Protein AF-A0A7W1ISZ3-F1 (afdb_monomer_lite)

pLDDT: mean 82.24, std 11.63, range [43.19, 93.12]

Sequence (100 aa):
MFELALLLGPGGALLWCLWEWRARRRFLERLTGSSCMFCRASFADATSEYLGGVSRAQRQGLDRFQRRFARYQVVCGDCGAVNICTVDGVAFRAYLPREE

Radius of gyration: 16.03 Å; chains: 1; bounding box: 38×30×45 Å

Structure (mmCIF, N/CA/C/O backbone):
data_AF-A0A7W1ISZ3-F1
#
_entry.id   AF-A0A7W1ISZ3-F1
#
loop_
_atom_site.group_PDB
_atom_site.id
_atom_site.type_symbol
_atom_site.label_atom_id
_atom_site.label_alt_id
_atom_site.label_comp_id
_atom_site.label_asym_id
_atom_site.label_entity_id
_atom_site.label_seq_id
_atom_site.pdbx_PDB_ins_code
_atom_site.Cartn_x
_atom_site.Cartn_y
_atom_site.Cartn_z
_atom_site.occupancy
_atom_site.B_iso_or_equiv
_atom_site.auth_seq_id
_atom_site.auth_comp_id
_atom_site.auth_asym_id
_atom_site.auth_atom_id
_atom_site.pdbx_PDB_model_num
ATOM 1 N N . MET A 1 1 ? -0.290 14.109 -19.814 1.00 54.97 1 MET A N 1
ATOM 2 C CA . MET A 1 1 ? 1.190 14.120 -19.694 1.00 54.97 1 MET A CA 1
ATOM 3 C C . MET A 1 1 ? 1.906 13.291 -20.765 1.00 54.97 1 MET A C 1
ATOM 5 O O . MET A 1 1 ? 3.074 13.557 -20.998 1.00 54.97 1 MET A O 1
ATOM 9 N N . PHE A 1 2 ? 1.232 12.360 -21.458 1.00 49.75 2 PHE A N 1
ATOM 10 C CA . PHE A 1 2 ? 1.796 11.596 -22.587 1.00 49.75 2 PHE A CA 1
ATOM 11 C C . PHE A 1 2 ? 2.346 12.470 -23.736 1.00 49.75 2 PHE A C 1
ATOM 13 O O . PHE A 1 2 ? 3.321 12.098 -24.380 1.00 49.75 2 PHE A O 1
ATOM 20 N N . GLU A 1 3 ? 1.770 13.655 -23.958 1.00 49.06 3 GLU A N 1
ATOM 21 C CA . GLU A 1 3 ? 2.146 14.534 -25.077 1.00 49.06 3 GLU A CA 1
ATOM 22 C C . GLU A 1 3 ? 3.542 15.167 -24.949 1.00 49.06 3 GLU A C 1
ATOM 24 O O . GLU A 1 3 ? 4.163 15.484 -25.959 1.00 49.06 3 GLU A O 1
ATOM 29 N N . LEU A 1 4 ? 4.092 15.292 -23.734 1.00 52.22 4 LEU A N 1
ATOM 30 C CA . LEU A 1 4 ? 5.420 15.888 -23.529 1.00 52.22 4 LEU A CA 1
ATOM 31 C C . LEU A 1 4 ? 6.570 14.911 -23.832 1.00 52.22 4 LEU A C 1
ATOM 33 O O . LEU A 1 4 ? 7.659 15.342 -24.199 1.00 52.22 4 LEU A O 1
ATOM 37 N N . ALA A 1 5 ? 6.333 13.599 -23.719 1.00 51.59 5 ALA A N 1
ATOM 38 C CA . ALA A 1 5 ? 7.346 12.576 -23.993 1.00 51.59 5 ALA A CA 1
ATOM 39 C C . ALA A 1 5 ? 7.609 12.386 -25.500 1.00 51.59 5 ALA A C 1
ATOM 41 O O . ALA A 1 5 ? 8.716 12.017 -25.889 1.00 51.59 5 ALA A O 1
ATOM 42 N N . LEU A 1 6 ? 6.620 12.689 -26.348 1.00 52.44 6 LEU A N 1
ATOM 43 C CA . LEU A 1 6 ? 6.726 12.611 -27.811 1.00 52.44 6 LEU A CA 1
ATOM 44 C C . LEU A 1 6 ? 7.605 13.721 -28.416 1.00 52.44 6 LEU A C 1
ATOM 46 O O . LEU A 1 6 ? 8.202 13.516 -29.470 1.00 52.44 6 LEU A O 1
ATOM 50 N N . LEU A 1 7 ? 7.748 14.862 -27.733 1.00 55.84 7 LEU A N 1
ATOM 51 C CA . LEU A 1 7 ? 8.516 16.023 -28.207 1.00 55.84 7 LEU A CA 1
ATOM 52 C C . LEU A 1 7 ? 10.048 15.845 -28.149 1.00 55.84 7 LEU A C 1
ATOM 54 O O . LEU A 1 7 ? 10.769 16.618 -28.771 1.00 55.84 7 LEU A O 1
ATOM 58 N N . LEU A 1 8 ? 10.560 14.831 -27.439 1.00 59.09 8 LEU A N 1
ATOM 59 C CA . LEU A 1 8 ? 12.001 14.602 -27.209 1.00 59.09 8 LEU A CA 1
ATOM 60 C C . LEU A 1 8 ? 12.574 13.392 -27.978 1.00 59.09 8 LEU A C 1
ATOM 62 O O . LEU A 1 8 ? 13.724 13.002 -27.765 1.00 59.09 8 LEU A O 1
ATOM 66 N N . GLY A 1 9 ? 11.790 12.785 -28.876 1.00 71.25 9 GLY A N 1
ATOM 67 C CA . GLY A 1 9 ? 12.204 11.610 -29.647 1.00 71.25 9 GLY A CA 1
ATOM 68 C C . GLY A 1 9 ? 12.325 10.324 -28.804 1.00 71.25 9 GLY A C 1
ATOM 69 O O . GLY A 1 9 ? 11.878 10.278 -27.654 1.00 71.25 9 GLY A O 1
ATOM 70 N N . PRO A 1 10 ? 12.932 9.247 -29.343 1.00 73.00 10 PRO A N 1
ATOM 71 C CA . PRO A 1 10 ? 12.968 7.929 -28.693 1.00 73.00 10 PRO A CA 1
ATOM 72 C C . PRO A 1 10 ? 13.671 7.933 -27.324 1.00 73.00 10 PRO A C 1
ATOM 74 O O . PRO A 1 10 ? 13.336 7.127 -26.456 1.00 73.00 10 PRO A O 1
ATOM 77 N N . GLY A 1 11 ? 14.596 8.871 -27.088 1.00 75.12 11 GLY A N 1
ATOM 78 C CA . GLY A 1 11 ? 15.260 9.041 -25.792 1.00 75.12 11 GLY A CA 1
ATOM 79 C C . GLY A 1 11 ? 14.315 9.504 -24.676 1.00 75.12 11 GLY A C 1
ATOM 80 O O . GLY A 1 11 ? 14.413 9.012 -23.553 1.00 75.12 11 GLY A O 1
ATOM 81 N N . GLY A 1 12 ? 13.357 10.386 -24.983 1.00 78.50 12 GLY A N 1
ATOM 82 C CA . GLY A 1 12 ? 12.343 10.834 -24.023 1.00 78.50 12 GLY A CA 1
ATOM 83 C C . GLY A 1 12 ? 11.411 9.701 -23.591 1.00 78.50 12 GLY A C 1
ATOM 84 O O . GLY A 1 12 ? 11.154 9.528 -22.399 1.00 78.50 12 GLY A O 1
ATOM 85 N N . ALA A 1 13 ? 10.981 8.870 -24.544 1.00 79.94 13 ALA A N 1
ATOM 86 C CA . ALA A 1 13 ? 10.161 7.692 -24.266 1.00 79.94 13 ALA A CA 1
ATOM 87 C C . ALA A 1 13 ? 10.901 6.653 -23.402 1.00 79.94 13 ALA A C 1
ATOM 89 O O . ALA A 1 13 ? 10.333 6.136 -22.442 1.00 79.94 13 ALA A O 1
ATOM 90 N N . LEU A 1 14 ? 12.182 6.383 -23.680 1.00 84.38 14 LEU A N 1
ATOM 91 C CA . LEU A 1 14 ? 12.991 5.455 -22.877 1.00 84.38 14 LEU A CA 1
ATOM 92 C C . LEU A 1 14 ? 13.212 5.959 -21.445 1.00 84.38 14 LEU A C 1
ATOM 94 O O . LEU A 1 14 ? 13.089 5.180 -20.498 1.00 84.38 14 LEU A O 1
ATOM 98 N N . LEU A 1 15 ? 13.495 7.254 -21.268 1.00 87.12 15 LEU A N 1
ATOM 99 C CA . LEU A 1 15 ? 13.619 7.866 -19.942 1.00 87.12 15 LEU A CA 1
ATOM 100 C C . LEU A 1 15 ? 12.304 7.797 -19.160 1.00 87.12 15 LEU A C 1
ATOM 102 O O . LEU A 1 15 ? 12.324 7.496 -17.967 1.00 87.12 15 LEU A O 1
ATOM 106 N N . TRP A 1 16 ? 11.168 8.014 -19.828 1.00 83.12 16 TRP A N 1
ATOM 107 C CA . TRP A 1 16 ? 9.846 7.854 -19.226 1.00 83.12 16 TRP A CA 1
ATOM 108 C C . TRP A 1 16 ? 9.591 6.408 -18.781 1.00 83.12 16 TRP A C 1
ATOM 110 O O . TRP A 1 16 ? 9.227 6.178 -17.630 1.00 83.12 16 TRP A O 1
ATOM 120 N N . CYS A 1 17 ? 9.866 5.423 -19.641 1.00 86.75 17 CYS A N 1
ATOM 121 C CA . CYS A 1 17 ? 9.738 4.005 -19.296 1.00 86.75 17 CYS A CA 1
ATOM 122 C C . CYS A 1 17 ? 10.629 3.610 -18.107 1.00 86.75 17 CYS A C 1
ATOM 124 O O . CYS A 1 17 ? 10.181 2.893 -17.213 1.00 86.75 17 CYS A O 1
ATOM 126 N N . LEU A 1 18 ? 11.875 4.095 -18.060 1.00 87.69 18 LEU A N 1
ATOM 127 C CA . LEU A 1 18 ? 12.780 3.874 -16.927 1.00 87.69 18 LEU A CA 1
ATOM 128 C C . LEU A 1 18 ? 12.259 4.519 -15.639 1.00 87.69 18 LEU A C 1
ATOM 130 O O . LEU A 1 18 ? 12.383 3.933 -14.560 1.00 87.69 18 LEU A O 1
ATOM 134 N N . TRP A 1 19 ? 11.681 5.715 -15.742 1.00 87.88 19 TRP A N 1
ATOM 135 C CA . TRP A 1 19 ? 11.087 6.417 -14.611 1.00 87.88 19 TRP A CA 1
ATOM 136 C C . TRP A 1 19 ? 9.869 5.668 -14.058 1.00 87.88 19 TRP A C 1
ATOM 138 O O . TRP A 1 19 ? 9.845 5.378 -12.861 1.00 87.88 19 TRP A O 1
ATOM 148 N N . GLU A 1 20 ? 8.926 5.272 -14.917 1.00 84.81 20 GLU A N 1
ATOM 149 C CA . GLU A 1 20 ? 7.754 4.457 -14.558 1.00 84.81 20 GLU A CA 1
ATOM 150 C C . GLU A 1 20 ? 8.172 3.123 -13.928 1.00 84.81 20 GLU A C 1
ATOM 152 O O . GLU A 1 20 ? 7.695 2.744 -12.855 1.00 84.81 20 GLU A O 1
ATOM 157 N N . TRP A 1 21 ? 9.143 2.430 -14.534 1.00 84.31 21 TRP A N 1
ATOM 158 C CA . TRP A 1 21 ? 9.681 1.182 -13.994 1.00 84.31 21 TRP A CA 1
ATOM 159 C C . TRP A 1 21 ? 10.266 1.372 -12.592 1.00 84.31 21 TRP A C 1
ATOM 161 O O . TRP A 1 21 ? 9.959 0.608 -11.673 1.00 84.31 21 TRP A O 1
ATOM 171 N N . ARG A 1 22 ? 11.073 2.418 -12.386 1.00 85.56 22 ARG A N 1
ATOM 172 C CA . ARG A 1 22 ? 11.686 2.715 -11.085 1.00 85.56 22 ARG A CA 1
ATOM 173 C C . ARG A 1 22 ? 10.648 3.139 -10.045 1.00 85.56 22 ARG A C 1
ATOM 175 O O . ARG A 1 22 ? 10.774 2.757 -8.880 1.00 85.56 22 ARG A O 1
ATOM 182 N N . ALA A 1 23 ? 9.636 3.910 -10.439 1.00 81.44 23 ALA A N 1
ATOM 183 C CA . ALA A 1 23 ? 8.525 4.294 -9.575 1.00 81.44 23 ALA A CA 1
ATOM 184 C C . ALA A 1 23 ? 7.736 3.058 -9.119 1.00 81.44 23 ALA A C 1
ATOM 186 O O . ALA A 1 23 ? 7.522 2.872 -7.918 1.00 81.44 23 ALA A O 1
ATOM 187 N N . ARG A 1 24 ? 7.408 2.158 -10.053 1.00 77.75 24 ARG A N 1
ATOM 188 C CA . ARG A 1 24 ? 6.708 0.899 -9.777 1.00 77.75 24 ARG A CA 1
ATOM 189 C C . ARG A 1 24 ? 7.527 -0.046 -8.901 1.00 77.75 24 ARG A C 1
ATOM 191 O O . ARG A 1 24 ? 6.985 -0.606 -7.955 1.00 77.75 24 ARG A O 1
ATOM 198 N N . ARG A 1 25 ? 8.836 -0.177 -9.140 1.00 80.44 25 ARG A N 1
ATOM 199 C CA . ARG A 1 25 ? 9.746 -0.984 -8.303 1.00 80.44 25 ARG A CA 1
ATOM 200 C C . ARG A 1 25 ? 9.756 -0.525 -6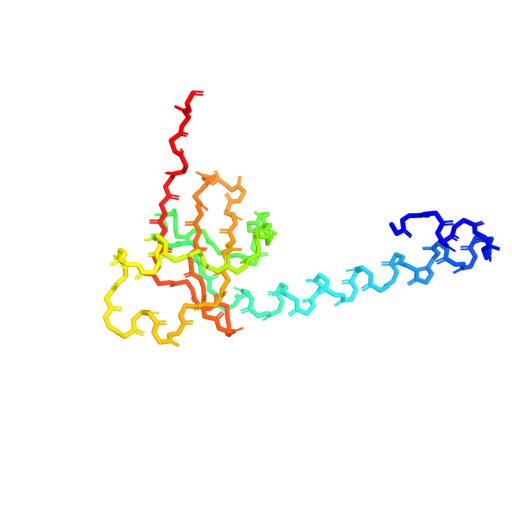.848 1.00 80.44 25 ARG A C 1
ATOM 202 O O . ARG A 1 25 ? 9.557 -1.345 -5.963 1.00 80.44 25 ARG A O 1
ATOM 209 N N . ARG A 1 26 ? 9.904 0.780 -6.598 1.00 81.50 26 ARG A N 1
ATOM 210 C CA . ARG A 1 26 ? 9.876 1.336 -5.232 1.00 81.50 26 ARG A CA 1
ATOM 211 C C . ARG A 1 26 ? 8.540 1.123 -4.527 1.00 81.50 26 ARG A C 1
ATOM 213 O O . ARG A 1 26 ? 8.507 1.005 -3.308 1.00 81.50 26 ARG A O 1
ATOM 220 N N . PHE A 1 27 ? 7.440 1.139 -5.275 1.00 78.81 27 PHE A N 1
ATOM 221 C CA . PHE A 1 27 ? 6.115 0.842 -4.743 1.00 78.81 27 PHE A CA 1
ATOM 222 C C . PHE A 1 27 ? 5.987 -0.639 -4.361 1.00 78.81 27 PHE A C 1
ATOM 224 O O . PHE A 1 27 ? 5.600 -0.941 -3.234 1.00 78.81 27 PHE A O 1
ATOM 231 N N . LEU A 1 28 ? 6.389 -1.544 -5.257 1.00 75.38 28 LEU A N 1
ATOM 232 C CA . LEU A 1 28 ? 6.382 -2.987 -5.007 1.00 75.38 28 LEU A CA 1
ATOM 233 C C . LEU A 1 28 ? 7.276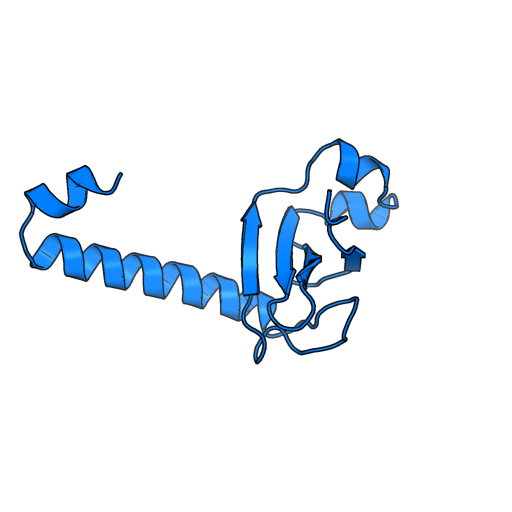 -3.366 -3.824 1.00 75.38 28 LEU A C 1
ATOM 235 O O . LEU A 1 28 ? 6.843 -4.129 -2.974 1.00 75.38 28 LEU A O 1
ATOM 239 N N . GLU A 1 29 ? 8.466 -2.773 -3.704 1.00 81.75 29 GLU A N 1
ATOM 240 C CA . GLU A 1 29 ? 9.386 -3.000 -2.577 1.00 81.75 29 GLU A CA 1
ATOM 241 C C . GLU A 1 29 ? 8.771 -2.655 -1.208 1.00 81.75 29 GLU A C 1
ATOM 243 O O . GLU A 1 29 ? 9.152 -3.242 -0.200 1.00 81.75 29 GLU A O 1
ATOM 248 N N . ARG A 1 30 ? 7.799 -1.731 -1.146 1.00 80.06 30 ARG A N 1
ATOM 249 C CA . ARG A 1 30 ? 7.048 -1.464 0.096 1.00 80.06 30 ARG A CA 1
ATOM 250 C C . ARG A 1 30 ? 5.989 -2.532 0.351 1.00 80.06 30 ARG A C 1
ATOM 252 O O . ARG A 1 30 ? 5.764 -2.919 1.488 1.00 80.06 30 ARG A O 1
ATOM 259 N N . LEU A 1 31 ? 5.338 -3.020 -0.701 1.00 79.31 31 LEU A N 1
ATOM 260 C CA . LEU A 1 31 ? 4.264 -4.006 -0.590 1.00 79.31 31 LEU A CA 1
ATOM 261 C C . LEU A 1 31 ? 4.755 -5.439 -0.388 1.00 79.31 31 LEU A C 1
ATOM 263 O O . LEU A 1 31 ? 4.028 -6.226 0.213 1.00 79.31 31 LEU A O 1
ATOM 267 N N . THR A 1 32 ? 5.967 -5.783 -0.832 1.00 74.19 32 THR A N 1
ATOM 268 C CA . THR A 1 32 ? 6.507 -7.155 -0.802 1.00 74.19 32 THR A CA 1
ATOM 269 C C . THR A 1 32 ? 6.570 -7.772 0.595 1.00 74.19 32 THR A C 1
ATOM 271 O O . THR A 1 32 ? 6.600 -8.990 0.716 1.00 74.19 32 THR A O 1
ATOM 274 N N . GLY A 1 33 ? 6.567 -6.958 1.656 1.00 76.81 33 GLY A N 1
ATOM 275 C CA . GLY A 1 33 ? 6.499 -7.435 3.043 1.00 76.81 33 GLY A CA 1
ATOM 276 C C . GLY A 1 33 ? 5.084 -7.752 3.545 1.00 76.81 33 GLY A C 1
ATOM 277 O O . GLY A 1 33 ? 4.914 -8.073 4.718 1.00 76.81 33 GLY A O 1
ATOM 278 N N . SER A 1 34 ? 4.060 -7.618 2.702 1.00 85.25 34 SER A N 1
ATOM 279 C CA . SER A 1 34 ? 2.656 -7.707 3.099 1.00 85.25 34 SER A CA 1
ATOM 280 C C . SER A 1 34 ? 1.835 -8.585 2.155 1.00 85.25 34 SER A C 1
ATOM 282 O O . SER A 1 34 ? 2.230 -8.891 1.030 1.00 85.25 34 SER A O 1
ATOM 284 N N . SER A 1 35 ? 0.669 -9.006 2.635 1.00 89.19 35 SER A N 1
ATOM 285 C CA . SER A 1 35 ? -0.276 -9.837 1.893 1.00 89.19 35 SER A CA 1
ATOM 286 C C . SER A 1 35 ? -1.647 -9.181 1.849 1.00 89.19 35 SER A C 1
ATOM 288 O O . SER A 1 35 ? -1.979 -8.318 2.668 1.00 89.19 35 SER A O 1
ATOM 290 N N . CYS A 1 36 ? -2.460 -9.598 0.884 1.00 90.25 36 CYS A N 1
ATOM 291 C CA . CYS A 1 36 ? -3.848 -9.191 0.820 1.00 90.25 36 CYS A CA 1
ATOM 292 C C . CYS A 1 36 ? -4.586 -9.640 2.086 1.00 90.25 36 CYS A C 1
ATOM 294 O O . CYS A 1 36 ? -4.584 -10.816 2.443 1.00 90.25 36 CYS A O 1
ATOM 296 N N . MET A 1 37 ? -5.299 -8.719 2.734 1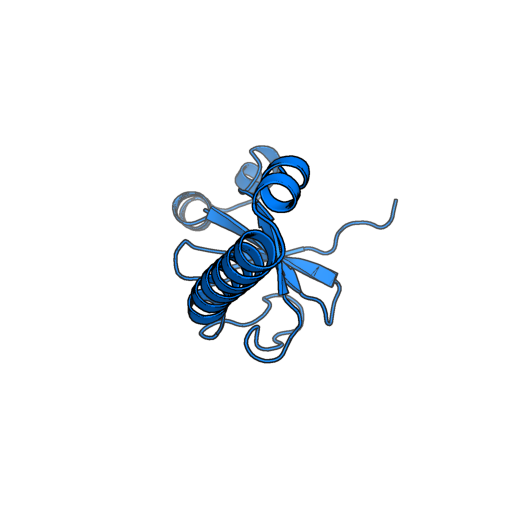.00 91.19 37 MET A N 1
ATOM 297 C CA . MET A 1 37 ? -6.066 -9.038 3.943 1.00 91.19 37 MET A CA 1
ATOM 298 C C . MET A 1 37 ? -7.301 -9.905 3.666 1.00 91.19 37 MET A C 1
ATOM 300 O O . MET A 1 37 ? -7.875 -10.450 4.606 1.00 91.19 37 MET A O 1
ATOM 304 N N . PHE A 1 38 ? -7.707 -10.035 2.398 1.00 91.50 38 PHE A N 1
ATOM 305 C CA . PHE A 1 38 ? -8.833 -10.867 1.980 1.00 91.50 38 PHE A CA 1
ATOM 306 C C . PHE A 1 38 ? -8.388 -12.292 1.622 1.00 91.50 38 PHE A C 1
ATOM 308 O O . PHE A 1 38 ? -8.707 -13.229 2.347 1.00 91.50 38 PHE A O 1
ATOM 315 N N . CYS A 1 39 ? -7.611 -12.461 0.545 1.00 90.00 39 CYS A N 1
ATOM 316 C CA . CYS A 1 39 ? -7.199 -13.783 0.057 1.00 90.00 39 CYS A CA 1
ATOM 317 C C . CYS A 1 39 ? -5.867 -14.292 0.629 1.00 90.00 39 CYS A C 1
ATOM 319 O O . CYS A 1 39 ? -5.480 -15.415 0.325 1.00 90.00 39 CYS A O 1
ATOM 321 N N . ARG A 1 40 ? -5.151 -13.489 1.433 1.00 88.31 40 ARG A N 1
ATOM 322 C CA . ARG A 1 40 ? -3.829 -13.810 2.016 1.00 88.31 40 ARG A CA 1
ATOM 323 C C . ARG A 1 40 ? -2.699 -14.009 0.998 1.00 88.31 40 ARG A C 1
ATOM 325 O O . ARG A 1 40 ? -1.580 -14.294 1.415 1.00 88.31 40 ARG A O 1
ATOM 332 N N . ALA A 1 41 ? -2.950 -13.810 -0.297 1.00 87.19 41 ALA A N 1
ATOM 333 C CA . ALA A 1 41 ? -1.905 -13.836 -1.314 1.00 87.19 41 ALA A CA 1
ATOM 334 C C . ALA A 1 41 ? -0.869 -12.737 -1.050 1.00 87.19 41 ALA A C 1
ATOM 336 O O . ALA A 1 41 ? -1.213 -11.615 -0.660 1.00 87.19 41 ALA A O 1
ATOM 337 N N . SER A 1 42 ? 0.404 -13.072 -1.242 1.00 85.50 42 SER A N 1
ATOM 338 C CA . SER A 1 42 ? 1.507 -12.121 -1.133 1.00 85.50 42 SER A CA 1
ATOM 339 C C . SER A 1 42 ? 1.391 -11.062 -2.224 1.00 85.50 42 SER A C 1
ATOM 341 O O . SER A 1 42 ? 1.218 -11.396 -3.395 1.00 85.50 42 SER A O 1
ATOM 343 N N . PHE A 1 43 ? 1.553 -9.783 -1.879 1.00 82.88 43 PHE A N 1
ATOM 344 C CA . PHE A 1 43 ? 1.648 -8.738 -2.905 1.00 82.88 43 PHE A CA 1
ATOM 345 C C . PHE A 1 43 ? 2.967 -8.782 -3.685 1.00 82.88 43 PHE A C 1
ATOM 347 O O . PHE A 1 43 ? 3.104 -8.067 -4.673 1.00 82.88 43 PHE A O 1
ATOM 354 N N . ALA A 1 44 ? 3.940 -9.595 -3.258 1.00 77.75 44 ALA A N 1
ATOM 355 C CA . ALA A 1 44 ? 5.133 -9.859 -4.057 1.00 77.75 44 ALA A CA 1
ATOM 356 C C . ALA A 1 44 ? 4.817 -10.714 -5.297 1.00 77.75 44 ALA A C 1
ATOM 358 O O . ALA A 1 44 ? 5.468 -10.542 -6.326 1.00 77.75 44 ALA A O 1
ATOM 359 N N . ASP A 1 45 ? 3.815 -11.593 -5.190 1.00 67.94 45 ASP A N 1
ATOM 360 C CA . ASP A 1 45 ? 3.462 -12.575 -6.220 1.00 67.94 45 ASP A CA 1
ATOM 361 C C . ASP A 1 45 ? 2.192 -12.178 -6.991 1.00 67.94 45 ASP A C 1
ATOM 363 O O . ASP A 1 45 ? 2.050 -12.501 -8.170 1.00 67.94 45 ASP A O 1
ATOM 367 N N . ALA A 1 46 ? 1.280 -11.444 -6.346 1.00 68.19 46 ALA A N 1
ATOM 368 C CA . ALA A 1 46 ? 0.039 -10.975 -6.950 1.00 68.19 46 ALA A CA 1
ATOM 369 C C . ALA A 1 46 ? 0.242 -9.697 -7.779 1.00 68.19 46 ALA A C 1
ATOM 371 O O . ALA A 1 46 ? 0.990 -8.788 -7.409 1.00 68.19 46 ALA A O 1
ATOM 372 N N . THR A 1 47 ? -0.517 -9.558 -8.870 1.00 73.50 47 THR A N 1
ATOM 373 C CA . THR A 1 47 ? -0.575 -8.284 -9.605 1.00 73.50 47 THR A CA 1
ATOM 374 C C . THR A 1 47 ? -1.243 -7.236 -8.713 1.00 73.50 47 THR A C 1
ATOM 376 O O . THR A 1 47 ? -2.391 -7.412 -8.331 1.00 73.50 47 THR A O 1
ATOM 379 N N . SER A 1 48 ? -0.550 -6.156 -8.347 1.00 81.19 48 SER A N 1
ATOM 380 C CA . SER A 1 48 ? -1.105 -5.121 -7.461 1.00 81.19 48 SER A CA 1
ATOM 381 C C . SER A 1 48 ? -1.150 -3.749 -8.130 1.00 81.19 48 SER A C 1
ATOM 383 O O . SER A 1 48 ? -0.136 -3.309 -8.683 1.00 81.19 48 SER A O 1
ATOM 385 N N . GLU A 1 49 ? -2.280 -3.048 -8.027 1.00 85.06 49 GLU A N 1
ATOM 386 C CA . GLU A 1 49 ? -2.471 -1.718 -8.622 1.00 85.06 49 GLU A CA 1
ATOM 387 C C . GLU A 1 49 ? -2.796 -0.654 -7.568 1.00 85.06 49 GLU A C 1
ATOM 389 O O . GLU A 1 49 ? -3.622 -0.866 -6.682 1.00 85.06 49 GLU A O 1
ATOM 394 N N . TYR A 1 50 ? -2.137 0.503 -7.660 1.00 86.00 50 TYR A N 1
ATOM 395 C CA . TYR A 1 50 ? -2.336 1.633 -6.755 1.00 86.00 50 TYR A CA 1
ATOM 396 C C . TYR A 1 50 ? -3.561 2.461 -7.163 1.00 86.00 50 TYR A C 1
ATOM 398 O O . TYR A 1 50 ? -3.576 3.046 -8.241 1.00 86.00 50 TYR A O 1
ATOM 406 N N . LEU A 1 51 ? -4.543 2.595 -6.268 1.00 86.00 51 LEU A N 1
ATOM 407 C CA . LEU A 1 51 ? -5.777 3.356 -6.527 1.00 86.00 51 LEU A CA 1
ATOM 408 C C . LEU A 1 51 ? -5.764 4.791 -5.988 1.00 86.00 51 LEU A C 1
ATOM 410 O O . LEU A 1 51 ? -6.765 5.499 -6.081 1.00 86.00 51 LEU A O 1
ATOM 414 N N . GLY A 1 52 ? -4.664 5.240 -5.387 1.00 88.00 52 GLY A N 1
ATOM 415 C CA . GLY A 1 52 ? -4.606 6.564 -4.770 1.00 88.00 52 GLY A CA 1
ATOM 416 C C . GLY A 1 52 ? -4.806 6.561 -3.260 1.00 88.00 52 GLY A C 1
ATOM 417 O O . GLY A 1 52 ? -4.698 5.545 -2.569 1.00 88.00 52 GLY A O 1
ATOM 418 N N . GLY A 1 53 ? -5.060 7.760 -2.735 1.00 90.50 53 GLY A N 1
ATOM 419 C CA . GLY A 1 53 ? -5.263 7.988 -1.308 1.00 90.50 53 GLY A CA 1
ATOM 420 C C . GLY A 1 53 ? -6.581 7.409 -0.794 1.00 90.50 53 GLY A C 1
ATOM 421 O O . GLY A 1 53 ? -7.523 7.184 -1.547 1.00 90.50 53 GLY A O 1
ATOM 422 N N . VAL A 1 54 ? -6.661 7.194 0.518 1.00 90.00 54 VAL A N 1
ATOM 423 C CA . VAL A 1 54 ? -7.889 6.717 1.183 1.00 90.00 54 VAL A CA 1
ATOM 424 C C . VAL A 1 54 ? -8.908 7.852 1.301 1.00 90.00 54 VAL A C 1
ATOM 426 O O . VAL A 1 54 ? -8.596 8.912 1.857 1.00 90.00 54 VAL A O 1
ATOM 429 N N . SER A 1 55 ? -10.133 7.623 0.828 1.00 89.69 55 SER A N 1
ATOM 430 C CA . SER A 1 55 ? -11.222 8.604 0.840 1.00 89.69 55 SER A CA 1
ATOM 431 C C . SER A 1 55 ? -11.753 8.886 2.253 1.00 89.69 55 SER A C 1
ATOM 433 O O . SER A 1 55 ? -11.550 8.114 3.196 1.00 89.69 55 SER A O 1
ATOM 435 N N . ARG A 1 56 ? -12.474 10.005 2.428 1.00 87.88 56 ARG A N 1
ATOM 436 C CA . ARG A 1 56 ? -13.098 10.346 3.723 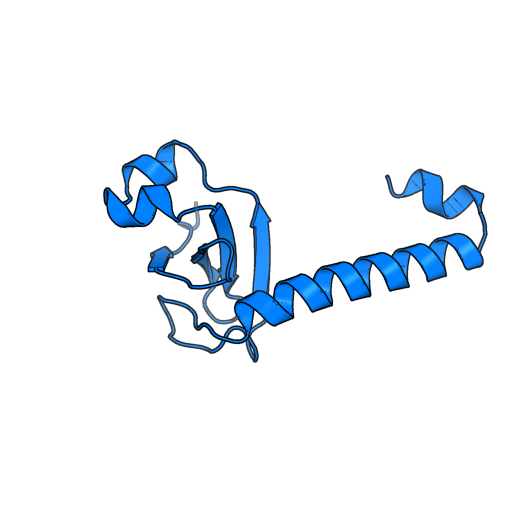1.00 87.88 56 ARG A CA 1
ATOM 437 C C . ARG A 1 56 ? -14.114 9.291 4.169 1.00 87.88 56 ARG A C 1
ATOM 439 O O . ARG A 1 56 ? -14.101 8.924 5.339 1.00 87.88 56 ARG A O 1
ATOM 446 N N . ALA A 1 57 ? -14.937 8.790 3.248 1.00 87.19 57 ALA A N 1
ATOM 447 C CA . ALA A 1 57 ? -15.931 7.756 3.536 1.00 87.19 57 ALA A CA 1
ATOM 448 C C . ALA A 1 57 ? -15.263 6.458 4.015 1.00 87.19 57 ALA A C 1
ATOM 450 O O . ALA A 1 57 ? -15.632 5.902 5.046 1.00 87.19 57 ALA A O 1
ATOM 451 N N . GLN A 1 58 ? -14.191 6.032 3.344 1.00 87.56 58 GLN A N 1
ATOM 452 C CA . GLN A 1 58 ? -13.432 4.845 3.746 1.00 87.56 58 GLN A CA 1
ATOM 453 C C . GLN A 1 58 ? -12.794 5.019 5.125 1.00 87.56 58 GLN A C 1
ATOM 455 O O . GLN A 1 58 ? -12.853 4.110 5.949 1.00 87.56 58 GLN A O 1
ATOM 460 N N . ARG A 1 59 ? -12.242 6.204 5.423 1.00 87.75 59 ARG A N 1
ATOM 461 C CA . ARG A 1 59 ? -11.671 6.502 6.746 1.00 87.75 59 ARG A CA 1
ATOM 462 C C . ARG A 1 59 ? -12.697 6.414 7.872 1.00 87.75 59 ARG A C 1
ATOM 464 O O . ARG A 1 59 ? -12.318 6.039 8.976 1.00 87.75 59 ARG A O 1
ATOM 471 N N . GLN A 1 60 ? -13.964 6.744 7.631 1.00 88.38 60 GLN A N 1
ATOM 472 C CA . GLN A 1 60 ? -15.007 6.627 8.658 1.00 88.38 60 GLN A CA 1
ATOM 473 C C . GLN A 1 60 ? -15.241 5.170 9.069 1.00 88.38 60 GLN A C 1
ATOM 475 O O . GLN A 1 60 ? -15.434 4.903 10.253 1.00 88.38 60 GLN A O 1
ATOM 480 N N . GLY A 1 61 ? -15.133 4.234 8.120 1.00 85.56 61 GLY A N 1
ATOM 481 C CA . GLY A 1 61 ? -15.258 2.799 8.379 1.00 85.56 61 GLY A CA 1
ATOM 482 C C . GLY A 1 61 ? -14.078 2.180 9.135 1.00 85.56 61 GLY A C 1
ATOM 483 O O . GLY A 1 61 ? -14.191 1.047 9.596 1.00 85.56 61 GLY A O 1
ATOM 484 N N . LEU A 1 62 ? -12.958 2.895 9.272 1.00 88.75 62 LEU A N 1
ATOM 485 C CA . LEU A 1 62 ? -11.761 2.435 9.979 1.00 88.75 62 LEU A CA 1
ATOM 486 C C . LEU A 1 62 ? -11.828 2.748 11.476 1.00 88.75 62 LEU A C 1
ATOM 488 O O . LEU A 1 62 ? -12.430 3.746 11.885 1.00 88.75 62 LEU A O 1
ATOM 492 N N . ASP A 1 63 ? -11.147 1.945 12.291 1.00 91.38 63 ASP A N 1
ATOM 493 C CA . ASP A 1 63 ? -10.947 2.261 13.707 1.00 91.38 63 ASP A CA 1
ATOM 494 C C . ASP A 1 63 ? -9.948 3.423 13.908 1.00 91.38 63 ASP A C 1
ATOM 496 O O . ASP A 1 63 ? -9.310 3.914 12.971 1.00 91.38 63 ASP A O 1
ATOM 500 N N . ARG A 1 64 ? -9.810 3.902 15.151 1.00 89.69 64 ARG A N 1
ATOM 501 C CA . ARG A 1 64 ? -8.956 5.058 15.477 1.00 89.69 64 ARG A CA 1
ATOM 502 C C . ARG A 1 64 ? -7.482 4.831 15.126 1.00 89.69 64 ARG A C 1
ATOM 504 O O . ARG A 1 64 ? -6.816 5.771 14.692 1.00 89.69 64 ARG A O 1
ATOM 511 N N . PHE A 1 65 ? -6.981 3.615 15.323 1.00 89.19 65 PHE A N 1
ATOM 512 C CA . PHE A 1 65 ? -5.603 3.246 15.024 1.00 89.19 65 PHE A CA 1
ATOM 513 C C . PHE A 1 65 ? -5.401 3.158 13.509 1.00 89.19 65 PHE A C 1
ATOM 515 O O . PHE A 1 65 ? -4.553 3.855 12.957 1.00 89.19 65 PHE A O 1
ATOM 522 N N . GLN A 1 66 ? -6.253 2.412 12.813 1.00 89.69 66 GLN A N 1
ATOM 523 C CA . GLN A 1 66 ? -6.249 2.256 11.362 1.00 89.69 66 GLN A CA 1
ATOM 524 C C . GLN A 1 66 ? -6.324 3.605 10.643 1.00 89.69 66 GLN A C 1
ATOM 526 O O . GLN A 1 66 ? -5.535 3.858 9.737 1.00 89.69 66 GLN A O 1
ATOM 531 N N . ARG A 1 67 ? -7.195 4.528 11.077 1.00 89.62 67 ARG A N 1
ATOM 532 C CA . ARG A 1 67 ? -7.293 5.883 10.496 1.00 89.62 67 ARG A CA 1
ATOM 533 C C . ARG A 1 67 ? -5.977 6.651 10.532 1.00 89.62 67 ARG A C 1
ATOM 535 O O . ARG A 1 67 ? -5.703 7.410 9.605 1.00 89.62 67 ARG A O 1
ATOM 542 N N . ARG A 1 68 ? -5.184 6.486 11.595 1.00 90.56 68 ARG A N 1
ATOM 543 C CA . ARG A 1 68 ? -3.895 7.175 11.758 1.00 90.56 68 ARG A CA 1
ATOM 544 C C . ARG A 1 68 ? -2.875 6.708 10.721 1.00 90.56 68 ARG A C 1
ATOM 546 O O . ARG A 1 68 ? -2.073 7.516 10.255 1.00 90.56 68 ARG A O 1
ATOM 553 N N . PHE A 1 69 ? -2.916 5.427 10.365 1.00 90.75 69 PHE A N 1
ATOM 554 C CA . PHE A 1 69 ? -1.951 4.810 9.459 1.00 90.75 69 PHE A CA 1
ATOM 555 C C . PHE A 1 69 ? -2.478 4.610 8.035 1.00 90.75 69 PHE A C 1
ATOM 557 O O . PHE A 1 69 ? -1.679 4.327 7.156 1.00 90.75 69 PHE A O 1
ATOM 564 N N . ALA A 1 70 ? -3.768 4.821 7.771 1.00 91.81 70 ALA A N 1
ATOM 565 C CA . ALA A 1 70 ? -4.380 4.713 6.448 1.00 91.81 70 ALA A CA 1
ATOM 566 C C . ALA A 1 70 ? -3.835 5.756 5.462 1.00 91.81 70 ALA A C 1
ATOM 568 O O . ALA A 1 70 ? -4.087 6.960 5.606 1.00 91.81 70 ALA A O 1
ATOM 569 N N . ARG A 1 71 ? -3.116 5.304 4.428 1.00 91.94 71 ARG A N 1
ATOM 570 C CA . ARG A 1 71 ? -2.462 6.201 3.462 1.00 91.94 71 ARG A CA 1
ATOM 571 C C . ARG A 1 71 ? -2.973 6.030 2.057 1.00 91.94 71 ARG A C 1
ATOM 573 O O . ARG A 1 71 ? -3.423 7.016 1.474 1.00 91.94 71 ARG A O 1
ATOM 580 N N . TYR A 1 72 ? -2.942 4.810 1.551 1.00 90.75 72 TYR A N 1
ATOM 581 C CA . TYR A 1 72 ? -3.321 4.530 0.180 1.00 90.75 72 TYR A CA 1
ATOM 582 C C . TYR A 1 72 ? -4.036 3.197 0.038 1.00 90.75 72 TYR A C 1
ATOM 584 O O . TYR A 1 72 ? -4.182 2.441 1.000 1.00 90.75 72 TYR A O 1
ATOM 592 N N . GLN A 1 73 ? -4.521 2.967 -1.172 1.00 92.31 73 GLN A N 1
ATOM 593 C CA . GLN A 1 73 ? -5.336 1.829 -1.539 1.00 92.31 73 GLN A CA 1
ATOM 594 C C . GLN A 1 73 ? -4.661 1.027 -2.645 1.00 92.31 73 GLN A C 1
ATOM 596 O O . GLN A 1 73 ? -4.060 1.607 -3.553 1.00 92.31 73 GLN A O 1
ATOM 601 N N . VAL A 1 74 ? -4.779 -0.294 -2.562 1.00 90.81 74 VAL A N 1
ATOM 602 C CA . VAL A 1 74 ? -4.184 -1.230 -3.517 1.00 90.81 74 VAL A CA 1
ATOM 603 C C . VAL A 1 74 ? -5.192 -2.306 -3.897 1.00 90.81 74 VAL A C 1
ATOM 605 O O . VAL A 1 74 ? -5.742 -2.963 -3.015 1.00 90.81 74 VAL A O 1
ATOM 608 N N . VAL A 1 75 ? -5.418 -2.520 -5.190 1.00 91.75 75 VAL A N 1
ATOM 609 C CA . VAL A 1 75 ? -6.189 -3.675 -5.676 1.00 91.75 75 VAL A CA 1
ATOM 610 C C . VAL A 1 75 ? -5.297 -4.903 -5.682 1.00 91.75 75 VAL A C 1
ATOM 612 O O . VAL A 1 75 ? -4.176 -4.853 -6.187 1.00 91.75 75 VAL A O 1
ATOM 615 N N . CYS A 1 76 ? -5.799 -6.007 -5.137 1.00 90.88 76 CYS A N 1
ATOM 616 C CA . CYS A 1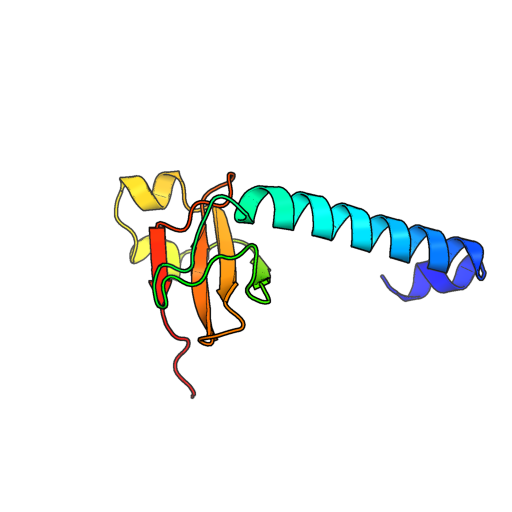 76 ? -5.223 -7.328 -5.343 1.00 90.88 76 CYS A CA 1
ATOM 617 C C . CYS A 1 76 ? -5.749 -7.906 -6.662 1.00 90.88 76 CYS A C 1
ATOM 619 O O . CYS A 1 76 ? -6.953 -8.089 -6.806 1.00 90.88 76 CYS A O 1
ATOM 621 N N . GLY A 1 77 ? -4.864 -8.218 -7.601 1.00 86.31 77 GLY A N 1
ATOM 622 C CA . GLY A 1 77 ? -5.215 -8.763 -8.914 1.00 86.31 77 GLY A CA 1
ATOM 623 C C . GLY A 1 77 ? -5.768 -10.185 -8.870 1.00 86.31 77 GLY A C 1
ATOM 624 O O . GLY A 1 77 ? -6.518 -10.556 -9.762 1.00 86.31 77 GLY A O 1
ATOM 625 N N . ASP A 1 78 ? -5.465 -10.952 -7.818 1.00 88.38 78 ASP A N 1
ATOM 626 C CA . ASP A 1 78 ? -5.916 -12.346 -7.711 1.00 88.38 78 ASP A CA 1
ATOM 627 C C . ASP A 1 78 ? -7.383 -12.450 -7.280 1.00 88.38 78 ASP A C 1
ATOM 629 O O . ASP A 1 78 ? -8.117 -13.314 -7.750 1.00 88.38 78 ASP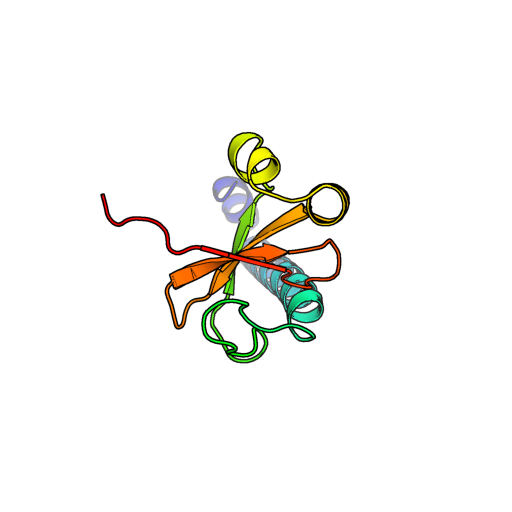 A O 1
ATOM 633 N N . CYS A 1 79 ? -7.817 -11.586 -6.355 1.00 88.88 79 CYS A N 1
ATOM 634 C CA . CYS A 1 79 ? -9.167 -11.638 -5.780 1.00 88.88 79 CYS A CA 1
ATOM 635 C C . CYS A 1 79 ? -10.006 -10.376 -6.012 1.00 88.88 79 CYS A C 1
ATOM 637 O O . CYS A 1 79 ? -11.133 -10.304 -5.532 1.00 88.88 79 CYS A O 1
ATOM 639 N N . GLY A 1 80 ? -9.458 -9.351 -6.667 1.00 88.38 80 GLY A N 1
ATOM 640 C CA . GLY A 1 80 ? -10.126 -8.067 -6.909 1.00 88.38 80 GLY A CA 1
ATOM 641 C C . GLY A 1 80 ? -10.340 -7.202 -5.660 1.00 88.38 80 GLY A C 1
ATOM 642 O O . GLY A 1 80 ? -10.885 -6.103 -5.755 1.00 88.38 80 GLY A O 1
ATOM 643 N N . ALA A 1 81 ? -9.923 -7.655 -4.474 1.00 91.75 81 ALA A N 1
ATOM 644 C CA . ALA A 1 81 ? -10.151 -6.916 -3.240 1.00 91.75 81 ALA A CA 1
ATOM 645 C C . ALA A 1 81 ? -9.299 -5.641 -3.175 1.00 91.75 81 ALA A C 1
ATOM 647 O O . ALA A 1 81 ? -8.091 -5.653 -3.435 1.00 91.75 81 ALA A O 1
ATOM 648 N N . VAL A 1 82 ? -9.915 -4.548 -2.729 1.00 91.81 82 VAL A N 1
ATOM 649 C CA . VAL A 1 82 ? -9.234 -3.288 -2.441 1.00 91.81 82 VAL A CA 1
ATOM 650 C C . VAL A 1 82 ? -8.729 -3.315 -1.006 1.00 91.81 82 VAL A C 1
ATOM 652 O O . VAL A 1 82 ? -9.502 -3.395 -0.051 1.00 91.81 82 VAL A O 1
ATOM 655 N N . ASN A 1 83 ? -7.416 -3.231 -0.850 1.00 93.12 83 ASN A N 1
ATOM 656 C CA . ASN A 1 83 ? -6.712 -3.226 0.421 1.00 93.12 83 ASN A CA 1
ATOM 657 C C . ASN A 1 83 ? -6.358 -1.791 0.804 1.00 93.12 83 ASN A C 1
ATOM 659 O O . ASN A 1 83 ? -5.908 -1.008 -0.029 1.00 93.12 83 ASN A O 1
ATOM 663 N N . ILE A 1 84 ? -6.543 -1.448 2.075 1.00 92.62 84 ILE A N 1
ATOM 664 C CA . ILE A 1 84 ? -6.095 -0.181 2.646 1.00 92.62 84 ILE A CA 1
ATOM 665 C C . ILE A 1 84 ? -4.762 -0.427 3.346 1.00 92.62 84 ILE A C 1
ATOM 667 O O . ILE A 1 84 ? -4.683 -1.244 4.271 1.00 92.62 84 ILE A O 1
ATOM 671 N N . CYS A 1 85 ? -3.741 0.310 2.913 1.00 91.69 85 CYS A N 1
ATOM 672 C CA . CYS A 1 85 ? -2.358 0.108 3.324 1.00 91.69 85 CYS A CA 1
ATOM 673 C C . CYS A 1 85 ? -1.780 1.312 4.084 1.00 91.69 85 CYS A C 1
ATOM 675 O O . CYS A 1 85 ? -2.216 2.467 3.935 1.00 91.69 85 CYS A O 1
ATOM 677 N N . THR A 1 86 ? -0.769 1.030 4.907 1.00 91.62 86 THR A N 1
ATOM 678 C CA . THR A 1 86 ? 0.079 2.038 5.559 1.00 91.62 86 THR A CA 1
ATOM 679 C C . THR A 1 86 ? 1.099 2.645 4.594 1.00 91.62 86 THR A C 1
ATOM 681 O O . THR A 1 86 ? 1.208 2.212 3.450 1.00 91.62 86 THR A O 1
ATOM 684 N N . VAL A 1 87 ? 1.878 3.647 5.041 1.00 86.56 87 VAL A N 1
ATOM 685 C CA . VAL A 1 87 ? 3.010 4.190 4.249 1.00 86.56 87 VAL A CA 1
ATOM 686 C C . VAL A 1 87 ? 3.956 3.063 3.823 1.00 86.56 87 VAL A C 1
ATOM 688 O O . VAL A 1 87 ? 4.417 3.044 2.681 1.00 86.56 87 VAL A O 1
ATOM 691 N N . ASP A 1 88 ? 4.174 2.118 4.734 1.00 85.75 88 ASP A N 1
ATOM 692 C CA . ASP A 1 88 ? 5.128 1.021 4.609 1.00 85.75 88 ASP A CA 1
ATOM 693 C C . ASP A 1 88 ? 4.562 -0.186 3.851 1.00 85.75 88 ASP A C 1
ATOM 695 O O . ASP A 1 88 ? 5.218 -1.211 3.787 1.00 85.75 88 ASP A O 1
ATOM 699 N N . GLY A 1 89 ? 3.348 -0.092 3.294 1.00 85.00 89 GLY A N 1
ATOM 700 C CA . GLY A 1 89 ? 2.743 -1.172 2.503 1.00 85.00 89 GLY A CA 1
ATOM 701 C C . GLY A 1 89 ? 1.931 -2.182 3.294 1.00 85.00 89 GLY A C 1
ATOM 702 O O . GLY A 1 89 ? 1.242 -2.991 2.691 1.00 85.00 89 GLY A O 1
ATOM 703 N N . VAL A 1 90 ? 1.894 -2.098 4.623 1.00 89.06 90 VAL A N 1
ATOM 704 C CA . VAL A 1 90 ? 1.139 -3.054 5.442 1.00 89.06 90 VAL A CA 1
ATOM 705 C C . VAL A 1 90 ? -0.365 -2.868 5.238 1.00 89.06 90 VAL A C 1
ATOM 707 O O . VAL A 1 90 ? -0.917 -1.816 5.571 1.00 89.06 90 VAL A O 1
ATOM 710 N N . ALA A 1 91 ? -1.038 -3.896 4.723 1.00 90.44 91 ALA A N 1
ATOM 711 C CA . ALA A 1 91 ? -2.492 -3.937 4.633 1.00 90.44 91 ALA A CA 1
ATOM 712 C C . ALA A 1 91 ? -3.110 -4.292 5.994 1.00 90.44 91 ALA A C 1
ATOM 714 O O . ALA A 1 91 ? -2.684 -5.237 6.652 1.00 90.44 91 ALA A O 1
ATOM 715 N N . PHE A 1 92 ? -4.136 -3.551 6.417 1.00 89.50 92 PHE A N 1
ATOM 716 C CA . PHE A 1 92 ? -4.870 -3.826 7.668 1.00 89.50 92 PHE A CA 1
ATOM 717 C C . PHE A 1 92 ? -6.373 -4.039 7.456 1.00 89.50 92 PHE A C 1
ATOM 719 O O . PHE A 1 92 ? -7.065 -4.517 8.354 1.00 89.50 92 PHE A O 1
ATOM 726 N N . ARG A 1 93 ? -6.897 -3.692 6.275 1.00 89.50 93 ARG A N 1
ATOM 727 C CA . ARG A 1 93 ? -8.290 -3.938 5.895 1.00 89.50 93 ARG A CA 1
ATOM 728 C C . ARG A 1 93 ? -8.404 -4.151 4.396 1.00 89.50 93 ARG A C 1
ATOM 730 O O . ARG A 1 93 ? -7.716 -3.476 3.637 1.00 89.50 93 ARG A O 1
ATOM 737 N N . ALA A 1 94 ? -9.313 -5.028 3.991 1.00 91.56 94 ALA A N 1
ATOM 738 C CA . ALA A 1 94 ? -9.697 -5.219 2.602 1.00 91.56 94 ALA A CA 1
ATOM 739 C C . ALA A 1 94 ? -11.220 -5.218 2.456 1.00 91.56 94 ALA A C 1
ATOM 741 O O . ALA A 1 94 ? -11.938 -5.515 3.413 1.00 91.56 94 ALA A O 1
ATOM 742 N N . TYR A 1 95 ? -11.707 -4.875 1.270 1.00 89.81 95 TYR A N 1
ATOM 743 C CA . TYR A 1 95 ? -13.111 -4.993 0.893 1.00 89.81 95 TYR A CA 1
ATOM 744 C C . TYR A 1 95 ? -13.220 -5.303 -0.601 1.00 89.81 95 TYR A C 1
ATOM 746 O O . TYR A 1 95 ? -12.368 -4.893 -1.388 1.00 89.81 95 TYR A O 1
ATOM 754 N N . LEU A 1 96 ? -14.260 -6.038 -0.988 1.00 88.69 96 LEU A N 1
ATOM 755 C CA . LEU A 1 96 ? -14.584 -6.251 -2.395 1.00 88.69 96 LEU A CA 1
ATOM 756 C C . LEU A 1 96 ? -15.366 -5.034 -2.909 1.00 88.69 96 LEU A C 1
ATOM 758 O O . LEU A 1 96 ? -16.303 -4.600 -2.226 1.00 88.69 96 LEU A O 1
ATOM 762 N N . PRO A 1 97 ? -14.998 -4.454 -4.063 1.00 77.25 97 PRO A N 1
ATOM 763 C CA . PRO A 1 97 ? -15.868 -3.497 -4.728 1.00 77.25 97 PRO A CA 1
ATOM 764 C C . PRO A 1 97 ? -17.166 -4.231 -5.092 1.00 77.25 97 PRO A C 1
ATOM 766 O O . PRO A 1 97 ? -17.122 -5.339 -5.621 1.00 77.25 97 PRO A O 1
ATOM 769 N N . ARG A 1 98 ? -18.324 -3.668 -4.733 1.00 66.06 98 ARG A N 1
ATOM 770 C CA . ARG A 1 98 ? -19.603 -4.202 -5.214 1.00 66.06 98 ARG A CA 1
ATOM 771 C C . ARG A 1 98 ? -19.628 -4.016 -6.729 1.00 66.06 98 ARG A C 1
ATOM 773 O O . ARG A 1 98 ? -19.417 -2.898 -7.187 1.00 66.06 98 ARG A O 1
ATOM 780 N N . GLU A 1 99 ? -19.849 -5.100 -7.463 1.00 56.16 99 GLU A N 1
ATOM 781 C CA . GLU A 1 99 ? -20.258 -5.025 -8.864 1.00 56.16 99 GLU A CA 1
ATOM 782 C C . GLU A 1 99 ? -21.643 -4.356 -8.868 1.00 56.16 99 GLU A C 1
ATOM 784 O O . GLU A 1 99 ? -22.598 -4.915 -8.323 1.00 56.16 99 GLU A O 1
ATOM 789 N N . GLU A 1 100 ? -21.706 -3.105 -9.329 1.00 43.19 100 GLU A N 1
ATOM 790 C CA . GLU A 1 100 ? -22.958 -2.387 -9.617 1.00 43.19 100 GLU A CA 1
ATOM 791 C C . GLU A 1 100 ? -23.436 -2.705 -11.035 1.00 43.19 100 GLU A C 1
ATOM 793 O O . GLU A 1 100 ? -22.576 -2.763 -11.946 1.00 43.19 100 GLU A O 1
#

Secondary structure (DSSP, 8-state):
-HHHHHTTHHHHHHHHHHHHHHHHHHHHHHHTT-B-TTT--BTTTS-EEEEEEPPHHHHHTS-HHHHHH--EEEEETTT-PEEEE-TT--EEEEEPPP--

Foldseek 3Di:
DVVVLVVPPPVSVVVVVVVVVVVVVVVLQLQQVEADPPPRHRSNPFDKDWPFFDDPVNLVVDDPVLNVFFGTWMATRVPRWIFGAGPSNYTDDIDHDDPD